Protein AF-A0A7J2R5R2-F1 (afdb_monomer)

Solvent-accessible surface area (backbone atoms only — not comparable to full-atom values): 4896 Å² total; per-residue (Å²): 129,78,71,79,46,65,71,58,49,52,53,43,52,49,54,50,48,54,53,50,53,60,48,65,65,48,80,54,59,85,53,36,59,58,50,45,50,49,58,42,41,76,72,68,39,51,66,58,38,57,76,67,42,70,86,70,54,76,56,80,78,38,77,88,37,49,67,60,51,51,50,53,50,51,54,50,47,66,70,70,68,107

Sequence (82 aa):
MNSNNPKYVEARKMMVQDTIDEIAKVQNFNDFYQTSFYQIAKFGLQLDARKEKLFGSDNWSDPQCKDELIERIRKFLVKHLK

pLDDT: mean 90.96, std 9.78, range [45.47, 97.56]

Mean predicted aligned error: 4.26 Å

Secondary structure (DSSP, 8-state):
--TT-HHHHHHHHHHHHHHHHHHHT---HHHHHHHHHHHHHHTT-HHHHHHTTTT-SGGGG-GGGHHHHHHHHHHHHHHH--

Structure (mmCIF, N/CA/C/O backbone):
data_AF-A0A7J2R5R2-F1
#
_entry.id   AF-A0A7J2R5R2-F1
#
loop_
_atom_site.group_PDB
_atom_site.id
_atom_site.type_symbol
_atom_site.label_atom_id
_atom_site.label_alt_id
_atom_site.label_comp_id
_atom_site.label_asym_id
_atom_site.label_entity_id
_atom_site.label_seq_id
_atom_site.pdbx_PDB_ins_code
_atom_site.Cartn_x
_atom_site.Cartn_y
_atom_site.Cartn_z
_atom_site.occupancy
_atom_site.B_iso_or_equiv
_atom_site.auth_seq_id
_atom_site.auth_comp_id
_atom_site.auth_asym_id
_atom_site.auth_atom_id
_atom_site.pdbx_PDB_model_num
ATOM 1 N N . MET A 1 1 ? 14.732 0.940 -21.332 1.00 49.19 1 MET A N 1
ATOM 2 C CA . MET A 1 1 ? 15.032 2.297 -20.820 1.00 49.19 1 MET A CA 1
ATOM 3 C C . MET A 1 1 ? 15.897 2.147 -19.582 1.00 49.19 1 MET A C 1
ATOM 5 O O . MET A 1 1 ? 15.607 1.275 -18.776 1.00 49.19 1 MET A O 1
ATOM 9 N N . ASN A 1 2 ? 16.979 2.916 -19.459 1.00 45.47 2 ASN A N 1
ATOM 10 C CA . ASN A 1 2 ? 17.891 2.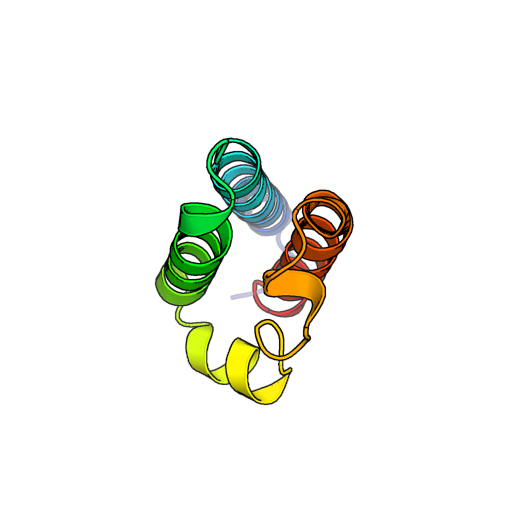806 -18.320 1.00 45.47 2 ASN A CA 1
ATOM 11 C C . ASN A 1 2 ? 17.201 3.405 -17.080 1.00 45.47 2 ASN A C 1
ATOM 13 O O . ASN A 1 2 ? 17.054 4.624 -16.989 1.00 45.47 2 ASN A O 1
ATOM 17 N N . SER A 1 3 ? 16.718 2.556 -16.166 1.00 59.47 3 SER A N 1
ATOM 18 C CA . SER A 1 3 ? 15.919 2.962 -14.997 1.00 59.47 3 SER A CA 1
ATOM 19 C C . SER A 1 3 ? 16.693 3.841 -14.006 1.00 59.47 3 SER A C 1
ATOM 21 O O . SER A 1 3 ? 16.089 4.399 -13.096 1.00 59.47 3 SER A O 1
ATOM 23 N N . ASN A 1 4 ? 17.998 4.031 -14.210 1.00 67.06 4 ASN A N 1
ATOM 24 C CA . ASN A 1 4 ? 18.890 4.803 -13.346 1.00 67.06 4 ASN A CA 1
ATOM 25 C C . ASN A 1 4 ? 19.001 6.293 -13.711 1.00 67.06 4 ASN A C 1
ATOM 27 O O . ASN A 1 4 ? 19.784 7.010 -13.094 1.00 67.06 4 ASN A O 1
ATOM 31 N N . ASN A 1 5 ? 18.257 6.787 -14.709 1.00 75.75 5 ASN A N 1
ATOM 32 C CA . ASN A 1 5 ? 18.251 8.222 -14.998 1.00 75.75 5 ASN A CA 1
ATOM 33 C C . ASN A 1 5 ? 17.599 8.993 -13.818 1.00 75.75 5 ASN A C 1
ATOM 35 O O . ASN A 1 5 ? 16.444 8.702 -13.484 1.00 75.75 5 ASN A O 1
ATOM 39 N N . PRO A 1 6 ? 18.292 9.983 -13.212 1.00 79.69 6 PRO A N 1
ATOM 40 C CA . PRO A 1 6 ? 17.840 10.689 -12.008 1.00 79.69 6 PRO A CA 1
ATOM 41 C C . PRO A 1 6 ? 16.426 11.268 -12.102 1.00 79.69 6 PRO A C 1
ATOM 43 O O . PRO A 1 6 ? 15.676 11.219 -11.133 1.00 79.69 6 PRO A O 1
ATOM 46 N N . LYS A 1 7 ? 16.012 11.747 -13.282 1.00 78.69 7 LYS A N 1
ATOM 47 C CA . LYS A 1 7 ? 14.666 12.304 -13.487 1.00 78.69 7 LYS A CA 1
ATOM 48 C C . LYS A 1 7 ? 13.565 11.265 -13.251 1.00 78.69 7 LYS A C 1
ATOM 50 O O . LYS A 1 7 ? 12.533 11.586 -12.671 1.00 78.69 7 LYS A O 1
ATOM 55 N N . TYR A 1 8 ? 13.787 10.023 -13.679 1.00 81.88 8 TYR A N 1
ATOM 56 C CA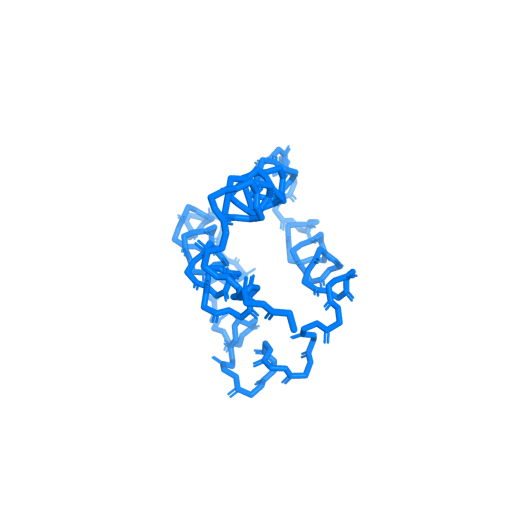 . TYR A 1 8 ? 12.831 8.934 -13.468 1.00 81.88 8 TYR A CA 1
ATOM 57 C C . TYR A 1 8 ? 12.861 8.444 -12.019 1.00 81.88 8 TYR A C 1
ATOM 59 O O . TYR A 1 8 ? 11.819 8.095 -11.477 1.00 81.88 8 TYR A O 1
ATOM 67 N N . VAL A 1 9 ? 14.027 8.479 -11.363 1.00 83.25 9 VAL A N 1
ATOM 68 C CA . VAL A 1 9 ? 14.155 8.173 -9.928 1.00 83.25 9 VAL A CA 1
ATOM 69 C C . VAL A 1 9 ? 13.317 9.130 -9.088 1.00 83.25 9 VAL A C 1
ATOM 71 O O . VAL A 1 9 ? 12.543 8.672 -8.251 1.00 83.25 9 VAL A O 1
ATOM 74 N N . GLU A 1 10 ? 13.428 10.433 -9.332 1.00 85.38 10 GLU A N 1
ATOM 75 C CA . GLU A 1 10 ? 12.681 11.438 -8.574 1.00 85.38 10 GLU A CA 1
ATOM 76 C C . GLU A 1 10 ? 11.179 11.387 -8.871 1.00 85.38 10 GLU A C 1
ATOM 78 O O . GLU A 1 10 ? 10.380 11.393 -7.938 1.00 85.38 10 GLU A O 1
ATOM 83 N N . ALA A 1 11 ? 10.779 11.216 -10.136 1.00 86.44 11 ALA A N 1
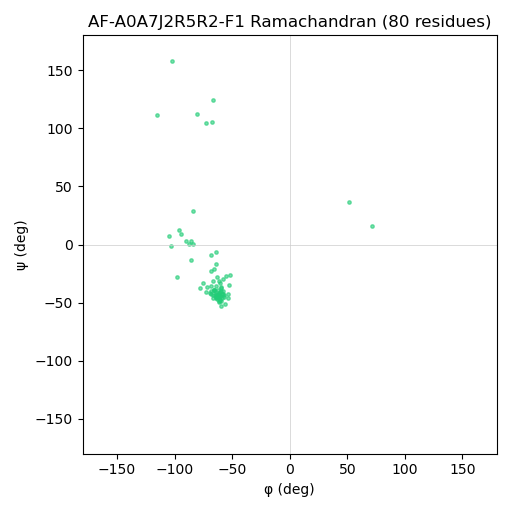ATOM 84 C CA . ALA A 1 11 ? 9.367 11.044 -10.488 1.00 86.44 11 ALA A CA 1
ATOM 85 C C . ALA A 1 11 ? 8.731 9.836 -9.773 1.00 86.44 11 ALA A C 1
ATOM 87 O O . ALA A 1 11 ? 7.612 9.928 -9.276 1.00 86.44 11 ALA A O 1
ATOM 88 N N . ARG A 1 12 ? 9.458 8.718 -9.651 1.00 85.62 12 ARG A N 1
ATOM 89 C CA . ARG A 1 12 ? 8.989 7.544 -8.900 1.00 85.62 12 ARG A CA 1
ATOM 90 C C . ARG A 1 12 ? 8.866 7.809 -7.407 1.00 85.62 12 ARG A C 1
ATOM 92 O O . ARG A 1 12 ? 7.881 7.398 -6.805 1.00 85.62 12 ARG A O 1
ATOM 99 N N . LYS A 1 13 ? 9.849 8.483 -6.800 1.00 89.00 13 LYS A N 1
ATOM 100 C CA . LYS A 1 13 ? 9.777 8.852 -5.378 1.00 89.00 13 LYS A CA 1
ATOM 101 C C . LYS A 1 13 ? 8.551 9.719 -5.099 1.00 89.00 13 LYS A C 1
ATOM 103 O O . LYS A 1 13 ? 7.865 9.458 -4.117 1.00 89.00 13 LYS A O 1
ATOM 108 N N . MET A 1 14 ? 8.258 10.680 -5.979 1.00 91.94 14 MET A N 1
ATOM 109 C CA . MET A 1 14 ? 7.048 11.504 -5.890 1.00 91.94 14 MET A CA 1
ATOM 110 C C . MET A 1 14 ? 5.789 10.640 -5.988 1.00 91.94 14 MET A C 1
ATOM 112 O O . MET A 1 14 ? 4.969 10.695 -5.086 1.00 91.94 14 MET A O 1
ATOM 116 N N . MET A 1 15 ? 5.686 9.745 -6.978 1.00 92.62 15 MET A N 1
ATOM 117 C CA . MET A 1 15 ? 4.526 8.847 -7.111 1.00 92.62 15 MET A CA 1
ATOM 118 C C . MET A 1 15 ? 4.295 7.966 -5.875 1.00 92.62 15 MET A C 1
ATOM 120 O O . MET A 1 15 ? 3.155 7.784 -5.444 1.00 92.62 15 MET A O 1
ATOM 124 N N . VAL A 1 16 ? 5.365 7.409 -5.294 1.00 94.38 16 VAL A N 1
ATOM 125 C CA . VAL A 1 16 ? 5.268 6.630 -4.050 1.00 94.38 16 VAL A CA 1
ATOM 126 C C . VAL A 1 16 ? 4.772 7.516 -2.913 1.00 94.38 16 VAL A C 1
ATOM 128 O O . VAL A 1 16 ? 3.868 7.112 -2.187 1.00 94.38 16 VAL A O 1
ATOM 131 N N . GLN A 1 17 ? 5.347 8.709 -2.757 1.00 95.00 17 GLN A N 1
ATOM 132 C CA . GLN A 1 17 ? 4.967 9.626 -1.689 1.00 95.00 17 GLN A CA 1
ATOM 133 C C . GLN A 1 17 ? 3.510 10.088 -1.833 1.00 95.00 17 GLN A C 1
ATOM 135 O O . GLN A 1 17 ? 2.764 9.975 -0.867 1.00 95.00 17 GLN A O 1
ATOM 140 N N . ASP A 1 18 ? 3.080 10.474 -3.036 1.00 95.50 18 ASP A N 1
ATOM 141 C CA . ASP A 1 18 ? 1.699 10.874 -3.332 1.00 95.50 18 ASP A CA 1
ATOM 142 C C . ASP A 1 18 ? 0.710 9.757 -2.976 1.00 95.50 18 ASP A C 1
ATOM 144 O O . ASP A 1 18 ? -0.312 9.991 -2.330 1.00 95.50 18 ASP A O 1
ATOM 148 N N . THR A 1 19 ? 1.049 8.512 -3.323 1.00 95.69 19 THR A N 1
ATOM 149 C CA . THR A 1 19 ? 0.228 7.341 -2.988 1.00 95.69 19 THR A CA 1
ATOM 150 C C . THR A 1 19 ? 0.102 7.153 -1.477 1.00 95.69 19 THR A C 1
ATOM 152 O O . THR A 1 19 ? -0.988 6.894 -0.963 1.00 95.69 19 THR A O 1
ATOM 155 N N . ILE A 1 20 ? 1.216 7.270 -0.753 1.00 97.00 20 ILE A N 1
ATOM 156 C CA . ILE A 1 20 ? 1.226 7.143 0.705 1.00 97.00 20 ILE A CA 1
ATOM 157 C C . ILE A 1 20 ? 0.426 8.270 1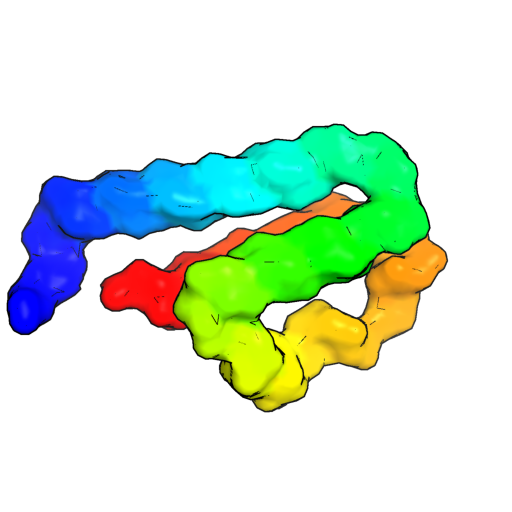.354 1.00 97.00 20 ILE A C 1
ATOM 159 O O . ILE A 1 20 ? -0.340 8.004 2.278 1.00 97.00 20 ILE A O 1
ATOM 163 N N . ASP A 1 21 ? 0.534 9.492 0.843 1.00 96.44 21 ASP A N 1
ATOM 164 C CA . ASP A 1 21 ? -0.214 10.638 1.352 1.00 96.44 21 ASP A CA 1
ATOM 165 C C . ASP A 1 21 ? -1.722 10.471 1.127 1.00 96.44 21 ASP A C 1
ATOM 167 O O . ASP A 1 21 ? -2.515 10.793 2.013 1.00 96.44 21 ASP A O 1
ATOM 171 N N . GLU A 1 22 ? -2.144 9.934 -0.022 1.00 95.50 22 GLU A N 1
ATOM 172 C CA . GLU A 1 22 ? -3.549 9.599 -0.283 1.00 95.50 22 GLU A CA 1
ATOM 173 C C . GLU A 1 22 ? -4.086 8.550 0.700 1.00 95.50 22 GLU A C 1
ATOM 175 O O . GLU A 1 22 ? -5.183 8.712 1.235 1.00 95.50 22 GLU A O 1
ATOM 180 N N . ILE A 1 23 ? -3.307 7.506 0.986 1.00 95.31 23 ILE A N 1
ATOM 181 C CA . ILE A 1 23 ? -3.684 6.448 1.934 1.00 95.31 23 ILE A CA 1
ATOM 182 C C . ILE A 1 23 ? -3.715 6.979 3.376 1.00 95.31 23 ILE A C 1
ATOM 184 O O . ILE A 1 23 ? -4.641 6.684 4.135 1.00 95.31 23 ILE A O 1
ATOM 188 N N . ALA A 1 24 ? -2.732 7.792 3.767 1.00 94.75 24 ALA A N 1
ATOM 189 C CA . ALA A 1 24 ? -2.618 8.331 5.120 1.00 94.75 24 ALA A CA 1
ATOM 190 C C . ALA A 1 24 ? -3.796 9.251 5.485 1.00 94.75 24 ALA A C 1
ATOM 192 O O . ALA A 1 24 ? -4.281 9.206 6.622 1.00 94.75 24 ALA A O 1
ATOM 193 N N . LYS A 1 25 ? -4.305 10.020 4.508 1.0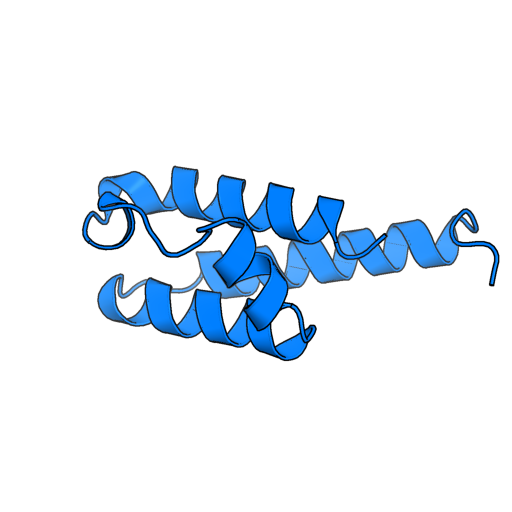0 95.19 25 LYS A N 1
ATOM 194 C CA . LYS A 1 25 ? -5.454 10.933 4.658 1.00 95.19 25 LYS A CA 1
ATOM 195 C C . LYS A 1 25 ? -6.773 10.233 4.994 1.00 95.19 25 LYS A C 1
ATOM 197 O O . LYS A 1 25 ? -7.700 10.899 5.451 1.00 95.19 25 LYS A O 1
ATOM 202 N N . VAL A 1 26 ? -6.881 8.919 4.797 1.00 94.44 26 VAL A N 1
ATOM 203 C CA . VAL A 1 26 ? -8.107 8.166 5.093 1.00 94.44 26 VAL A CA 1
ATOM 204 C C . VAL A 1 26 ? -8.355 8.141 6.603 1.00 94.44 26 VAL A C 1
ATOM 206 O O . VAL A 1 26 ? -7.670 7.438 7.344 1.00 94.44 26 VAL A O 1
ATOM 209 N N . GLN A 1 27 ? -9.322 8.924 7.078 1.00 89.81 27 GLN A N 1
ATOM 210 C CA . GLN A 1 27 ? -9.645 9.004 8.509 1.00 89.81 27 GLN A CA 1
ATOM 211 C C . GLN A 1 27 ? -10.467 7.807 8.996 1.00 89.81 27 GLN A C 1
ATOM 213 O O . GLN A 1 27 ? -10.247 7.318 10.100 1.00 89.81 27 GLN A O 1
ATOM 218 N N . ASN A 1 28 ? -11.388 7.316 8.166 1.00 91.88 28 ASN A N 1
ATOM 219 C CA . ASN A 1 28 ? -12.197 6.149 8.485 1.00 91.88 28 ASN A CA 1
ATOM 220 C C . ASN A 1 28 ? -11.408 4.864 8.214 1.00 91.88 28 ASN A C 1
ATOM 222 O O . ASN A 1 28 ? -11.133 4.522 7.066 1.00 91.88 28 ASN A O 1
ATOM 226 N N . PHE A 1 29 ? -11.063 4.132 9.271 1.00 89.50 29 PHE A N 1
ATOM 227 C CA . PHE A 1 29 ? -10.268 2.914 9.140 1.00 89.50 29 PHE A CA 1
ATOM 228 C C . PHE A 1 29 ? -10.970 1.818 8.323 1.00 89.50 29 PHE A C 1
ATOM 230 O O . PHE A 1 29 ? -10.302 1.065 7.620 1.00 89.50 29 PHE A O 1
ATOM 237 N N . ASN A 1 30 ? -12.306 1.780 8.309 1.00 87.12 30 ASN A N 1
ATOM 238 C CA . ASN A 1 30 ? -13.044 0.831 7.469 1.00 87.12 30 ASN A CA 1
ATOM 239 C C . ASN A 1 30 ? -12.755 1.043 5.971 1.00 87.12 30 ASN A C 1
ATOM 241 O O . ASN A 1 30 ? -12.695 0.081 5.208 1.00 87.12 30 ASN A O 1
ATOM 245 N N . ASP A 1 31 ? -12.491 2.288 5.566 1.00 94.00 31 ASP A N 1
ATOM 246 C CA . ASP A 1 31 ? -12.175 2.643 4.180 1.00 94.00 31 ASP A CA 1
ATOM 247 C C . ASP A 1 31 ? -10.675 2.485 3.868 1.00 94.00 31 ASP A C 1
ATOM 249 O O . ASP A 1 31 ? -10.266 2.498 2.702 1.00 94.00 31 ASP A O 1
ATOM 253 N N . PHE A 1 32 ? -9.830 2.330 4.896 1.00 95.50 32 PHE A N 1
ATOM 254 C CA . PHE A 1 32 ? -8.372 2.275 4.768 1.00 95.50 32 PHE A CA 1
ATOM 255 C C . PHE A 1 32 ? -7.910 1.060 3.963 1.00 95.50 32 PHE A C 1
ATOM 257 O O . PHE A 1 32 ? -7.082 1.202 3.058 1.00 95.50 32 PHE A O 1
ATOM 264 N N . TYR A 1 33 ? -8.475 -0.120 4.239 1.00 95.06 33 TYR A N 1
ATOM 265 C CA . TYR A 1 33 ? -8.165 -1.344 3.497 1.00 95.06 33 TYR A CA 1
ATOM 266 C C . TYR A 1 33 ? -8.491 -1.187 2.010 1.00 95.06 33 TYR A C 1
ATOM 268 O O . TYR A 1 33 ? -7.638 -1.405 1.147 1.00 95.06 33 TYR A O 1
ATOM 276 N N . GLN A 1 34 ? -9.722 -0.767 1.710 1.00 95.12 34 GLN A N 1
ATOM 277 C CA . GLN A 1 34 ? -10.212 -0.652 0.342 1.00 95.12 34 GLN A CA 1
ATOM 278 C C . GLN A 1 34 ? -9.434 0.413 -0.438 1.00 95.12 34 GLN A C 1
ATOM 280 O O . GLN A 1 34 ? -9.005 0.159 -1.565 1.00 95.12 34 GLN A O 1
ATOM 285 N N . THR A 1 35 ? -9.175 1.568 0.180 1.00 96.38 35 THR A N 1
ATOM 286 C CA . THR A 1 35 ? -8.364 2.631 -0.427 1.00 96.38 35 THR A CA 1
ATOM 287 C C . THR A 1 35 ? -6.950 2.143 -0.722 1.00 96.38 35 THR A C 1
ATOM 289 O O . THR A 1 35 ? -6.470 2.304 -1.843 1.00 96.38 35 THR A O 1
ATOM 292 N N . SER A 1 36 ? -6.303 1.481 0.241 1.00 96.94 36 SER A N 1
ATOM 293 C CA . SER A 1 36 ? -4.962 0.918 0.063 1.00 96.94 36 SER A CA 1
ATOM 294 C C . SER A 1 36 ? -4.924 -0.097 -1.080 1.00 96.94 36 SER A C 1
ATOM 296 O O . SER A 1 36 ? -4.050 -0.025 -1.943 1.00 96.94 36 SER A O 1
ATOM 298 N N . PHE A 1 37 ? -5.899 -1.008 -1.141 1.00 96.38 37 PHE A N 1
ATOM 299 C CA . PHE A 1 37 ? -6.002 -1.988 -2.219 1.00 96.38 37 PHE A CA 1
ATOM 300 C C . PHE A 1 37 ? -6.155 -1.321 -3.590 1.00 96.38 37 PHE A C 1
ATOM 302 O O . PHE A 1 37 ? -5.452 -1.689 -4.533 1.00 96.38 37 PHE A O 1
ATOM 309 N N . TYR A 1 38 ? -7.021 -0.312 -3.710 1.00 96.56 38 TYR A N 1
ATOM 310 C CA . TYR A 1 38 ? -7.214 0.393 -4.975 1.00 96.56 38 TYR A CA 1
ATOM 311 C C . TYR A 1 38 ? -5.981 1.163 -5.420 1.00 96.56 38 TYR A C 1
ATOM 313 O O . TYR A 1 38 ? -5.656 1.127 -6.605 1.00 96.56 38 TYR A O 1
ATOM 321 N N . GLN A 1 39 ? -5.262 1.805 -4.501 1.00 96.94 39 GLN A N 1
ATOM 322 C CA . GLN A 1 39 ? -4.007 2.464 -4.848 1.00 96.94 39 GLN A CA 1
ATOM 323 C C . GLN A 1 39 ? -2.978 1.475 -5.396 1.00 96.94 39 GLN A C 1
ATOM 325 O O . GLN A 1 39 ? -2.389 1.718 -6.444 1.00 96.94 39 GLN A O 1
ATOM 330 N N . ILE A 1 40 ? -2.827 0.311 -4.761 1.00 97.25 40 ILE A N 1
ATOM 331 C CA . ILE A 1 40 ? -1.959 -0.755 -5.276 1.00 97.25 40 ILE A CA 1
ATOM 332 C C . ILE A 1 40 ? -2.425 -1.248 -6.657 1.00 97.25 40 ILE A C 1
ATOM 334 O O . ILE A 1 40 ? -1.604 -1.450 -7.555 1.00 97.25 40 ILE A O 1
ATOM 338 N N . ALA A 1 41 ? -3.733 -1.418 -6.853 1.00 95.81 41 ALA A N 1
ATOM 339 C CA . ALA A 1 41 ? -4.300 -1.881 -8.117 1.00 95.81 41 ALA A CA 1
ATOM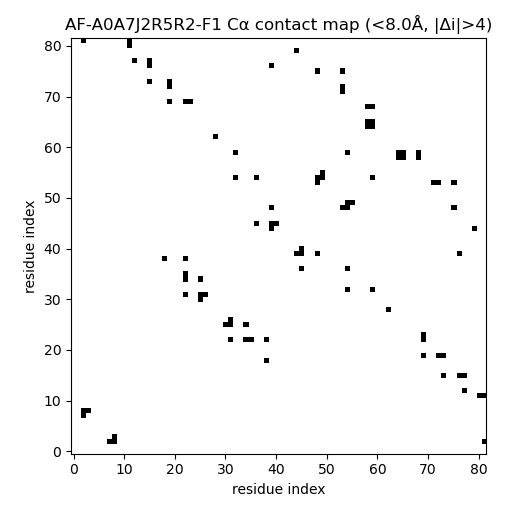 340 C C . ALA A 1 41 ? -4.127 -0.872 -9.267 1.00 95.81 41 ALA A C 1
ATOM 342 O O . ALA A 1 41 ? -3.935 -1.296 -10.405 1.00 95.81 41 ALA A O 1
ATOM 343 N N . LYS A 1 42 ? -4.123 0.444 -8.998 1.00 95.38 42 LYS A N 1
ATOM 344 C CA . LYS A 1 42 ? -3.837 1.480 -10.014 1.00 95.38 42 LYS A CA 1
ATOM 345 C C . LYS A 1 42 ? -2.461 1.304 -10.664 1.00 95.38 42 LYS A C 1
ATOM 347 O O . LYS A 1 42 ? -2.296 1.643 -11.832 1.00 95.38 42 LYS A O 1
ATOM 352 N N . PHE A 1 43 ? -1.497 0.738 -9.939 1.00 94.31 43 PHE A N 1
ATOM 353 C CA . PHE A 1 43 ? -0.168 0.411 -10.464 1.00 94.31 43 PHE A CA 1
ATOM 354 C C . PHE A 1 43 ? -0.086 -0.976 -11.120 1.00 94.31 43 PHE A C 1
ATOM 356 O O . PHE A 1 43 ? 0.987 -1.381 -11.559 1.00 94.31 43 PHE A O 1
ATOM 363 N N . GLY A 1 44 ? -1.186 -1.734 -11.173 1.00 95.75 44 GLY A N 1
ATOM 364 C CA . GLY A 1 44 ? -1.194 -3.110 -11.676 1.00 95.75 44 GLY A CA 1
ATOM 365 C C . GLY A 1 44 ? -0.513 -4.120 -10.743 1.00 95.75 44 GLY A C 1
ATOM 366 O O . GLY A 1 44 ? -0.201 -5.230 -11.168 1.00 95.75 44 GLY A O 1
ATOM 367 N N . LEU A 1 45 ? -0.282 -3.760 -9.474 1.00 97.00 45 LEU A N 1
ATOM 368 C CA . LEU A 1 45 ? 0.503 -4.550 -8.518 1.00 97.00 45 LEU A CA 1
ATOM 369 C C . LEU A 1 45 ? -0.342 -5.486 -7.635 1.00 97.00 45 LEU A C 1
ATOM 371 O O . LEU A 1 45 ? 0.170 -6.088 -6.691 1.00 97.00 45 LEU A O 1
ATOM 375 N N . GLN A 1 46 ? -1.638 -5.650 -7.916 1.00 95.75 46 GLN A N 1
ATOM 376 C CA . GLN A 1 46 ? -2.553 -6.454 -7.095 1.00 95.75 46 GLN A CA 1
ATOM 377 C C . GLN A 1 46 ? -2.143 -7.934 -6.997 1.00 95.75 46 GLN A C 1
ATOM 379 O O . GLN A 1 46 ? -2.338 -8.567 -5.957 1.00 95.75 46 GLN A O 1
ATOM 384 N N . LEU A 1 47 ? -1.551 -8.497 -8.058 1.00 96.69 47 LEU A N 1
ATOM 385 C CA . LEU A 1 47 ? -1.086 -9.887 -8.050 1.00 96.69 47 LEU A CA 1
ATOM 386 C C . LEU A 1 47 ? 0.167 -10.056 -7.190 1.00 96.69 47 LEU A C 1
ATOM 388 O O . LEU A 1 47 ? 0.262 -11.027 -6.440 1.00 96.69 47 LEU A O 1
ATOM 392 N N . ASP A 1 48 ? 1.103 -9.111 -7.250 1.00 97.56 48 ASP A N 1
ATOM 393 C CA . ASP A 1 48 ? 2.320 -9.158 -6.439 1.00 97.56 48 ASP A CA 1
ATOM 394 C C . ASP A 1 48 ? 2.023 -8.865 -4.966 1.00 97.56 48 ASP A C 1
ATOM 396 O O . ASP A 1 48 ? 2.525 -9.566 -4.089 1.00 97.56 48 ASP A O 1
ATOM 400 N N . ALA A 1 49 ? 1.092 -7.951 -4.681 1.00 96.88 49 ALA A N 1
ATOM 401 C CA . ALA A 1 49 ? 0.591 -7.717 -3.329 1.00 96.88 49 ALA A CA 1
ATOM 402 C C . ALA A 1 49 ? -0.059 -8.973 -2.728 1.00 96.88 49 ALA A C 1
ATOM 404 O O . ALA A 1 49 ? 0.126 -9.264 -1.544 1.00 96.88 49 ALA A O 1
ATOM 405 N N . ARG A 1 50 ? -0.777 -9.758 -3.546 1.00 95.31 50 ARG A N 1
ATOM 406 C CA . ARG A 1 50 ? -1.334 -11.052 -3.129 1.00 95.31 50 ARG A CA 1
ATOM 407 C C . ARG A 1 50 ? -0.237 -12.079 -2.845 1.00 95.31 50 ARG A C 1
ATOM 409 O O . ARG A 1 50 ? -0.299 -12.739 -1.811 1.00 95.31 50 ARG A O 1
ATOM 416 N N . LYS A 1 51 ? 0.762 -12.209 -3.727 1.00 96.81 51 LYS A N 1
ATOM 417 C CA . LYS A 1 51 ? 1.902 -13.129 -3.530 1.00 96.81 51 LYS A CA 1
ATOM 418 C C . LYS A 1 51 ? 2.678 -12.805 -2.251 1.00 96.81 51 LYS A C 1
ATOM 420 O O . LYS A 1 51 ? 3.057 -13.716 -1.523 1.00 96.81 51 LYS A O 1
ATOM 425 N N . GLU A 1 52 ? 2.867 -11.521 -1.959 1.00 96.12 52 GLU A N 1
ATOM 426 C CA . GLU A 1 52 ? 3.582 -11.042 -0.767 1.00 96.12 52 GLU A CA 1
ATOM 427 C C . GLU A 1 52 ? 2.700 -10.927 0.480 1.00 96.12 52 GLU A C 1
ATOM 429 O O . GLU A 1 52 ? 3.174 -10.498 1.530 1.00 96.12 52 GLU A O 1
ATOM 434 N N . LYS A 1 53 ? 1.421 -11.319 0.388 1.00 95.69 53 LYS A N 1
ATOM 435 C CA . LYS A 1 53 ? 0.445 -11.244 1.485 1.00 95.69 53 LYS A CA 1
ATOM 436 C C . LYS A 1 53 ? 0.378 -9.849 2.126 1.00 95.69 53 LYS A C 1
ATOM 438 O O . LYS A 1 53 ? 0.183 -9.731 3.336 1.00 95.69 53 LYS A O 1
ATOM 443 N N . LEU A 1 54 ? 0.507 -8.788 1.321 1.00 96.19 54 LEU A N 1
ATOM 444 C CA . LEU A 1 54 ? 0.477 -7.398 1.798 1.00 96.19 54 LEU A CA 1
ATOM 445 C C . LEU A 1 54 ? -0.794 -7.119 2.618 1.00 96.19 54 LEU A C 1
ATOM 447 O O . LEU A 1 54 ? -0.725 -6.546 3.701 1.00 96.19 54 LEU A O 1
ATOM 451 N N . PHE A 1 55 ? -1.927 -7.625 2.128 1.00 94.44 55 PHE A N 1
ATOM 452 C CA . PHE A 1 55 ? -3.262 -7.471 2.713 1.00 94.44 55 PHE A CA 1
ATOM 453 C C . PHE A 1 55 ? -3.705 -8.644 3.605 1.00 94.44 55 PHE A C 1
ATOM 455 O O . PHE A 1 55 ? -4.889 -8.780 3.890 1.00 94.44 55 PHE A O 1
ATOM 462 N N . GLY A 1 56 ? -2.789 -9.544 3.975 1.00 89.50 56 GLY A N 1
ATOM 463 C CA . GLY A 1 56 ? -3.133 -10.843 4.564 1.00 89.50 56 GLY A CA 1
ATOM 464 C C . GLY A 1 56 ? -2.914 -10.990 6.070 1.00 89.50 56 GLY A C 1
ATOM 465 O O . GLY A 1 56 ? -2.986 -12.120 6.539 1.00 89.50 56 GLY A O 1
ATOM 466 N N . SER A 1 57 ? -2.577 -9.925 6.809 1.00 87.50 57 SER A N 1
ATOM 467 C CA . SER A 1 57 ? -2.419 -9.998 8.275 1.00 87.50 57 SER A CA 1
ATOM 468 C C . SER A 1 57 ? -3.619 -9.426 9.027 1.00 87.50 57 SER A C 1
ATOM 470 O O . SER A 1 57 ? -4.336 -8.574 8.508 1.00 87.50 57 SER A O 1
ATOM 472 N N . ASP A 1 58 ? -3.781 -9.838 10.282 1.00 85.38 58 ASP A N 1
ATOM 473 C CA . ASP A 1 58 ? -4.888 -9.396 11.142 1.00 85.38 58 ASP A CA 1
ATOM 474 C C . ASP A 1 58 ? -4.829 -7.893 11.473 1.00 85.38 58 ASP A C 1
ATOM 476 O O . ASP A 1 58 ? -5.860 -7.275 11.727 1.00 85.38 58 ASP A O 1
ATOM 480 N N . ASN A 1 59 ? -3.646 -7.276 11.351 1.00 91.94 59 ASN A N 1
ATOM 481 C CA . ASN A 1 59 ? -3.403 -5.838 11.530 1.00 91.94 59 ASN A CA 1
ATOM 482 C C . ASN A 1 59 ? -4.354 -4.953 10.701 1.00 91.94 59 ASN A C 1
ATOM 484 O O . ASN A 1 59 ? -4.630 -3.824 11.087 1.00 91.94 59 ASN A O 1
ATOM 488 N N . TR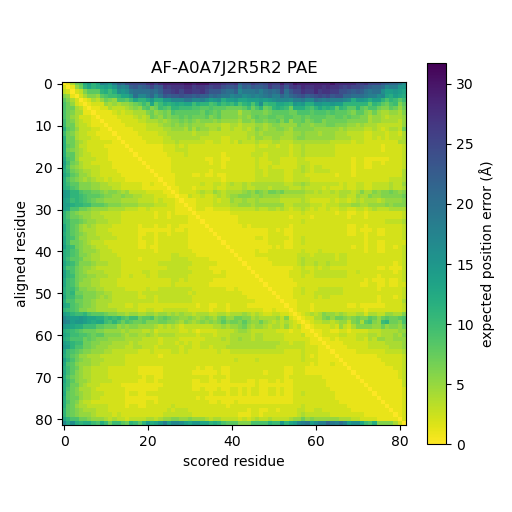P A 1 60 ? -4.885 -5.445 9.574 1.00 92.38 60 TRP A N 1
ATOM 489 C CA . TRP A 1 60 ? -5.852 -4.709 8.744 1.00 92.38 60 TRP A CA 1
ATOM 490 C C . TRP A 1 60 ? -7.226 -4.514 9.396 1.00 92.38 60 TRP A C 1
ATOM 492 O O . TRP A 1 60 ? -8.040 -3.766 8.861 1.00 92.38 60 TRP A O 1
ATOM 502 N N . SER A 1 61 ? -7.473 -5.164 10.534 1.00 89.75 61 SER A N 1
ATOM 503 C CA . SER A 1 61 ? -8.674 -4.983 11.355 1.00 89.75 61 SER A CA 1
ATOM 504 C C . SER A 1 61 ? -8.418 -4.131 12.606 1.00 89.75 61 SER A C 1
ATOM 506 O O . SER A 1 61 ? -9.356 -3.879 13.357 1.00 89.75 61 SER A O 1
ATOM 508 N N . ASP A 1 62 ? -7.178 -3.677 12.831 1.00 92.69 62 ASP A N 1
ATOM 509 C CA . ASP A 1 62 ? -6.784 -2.888 14.000 1.00 92.69 62 ASP A CA 1
ATOM 510 C C . ASP A 1 62 ? -6.333 -1.467 13.598 1.00 92.69 62 ASP A C 1
ATOM 512 O O . ASP A 1 62 ? -5.258 -1.296 13.010 1.00 92.69 62 ASP A O 1
ATOM 516 N N . PRO A 1 63 ? -7.107 -0.418 13.944 1.00 91.56 63 PRO A N 1
ATOM 517 C CA . PRO A 1 63 ? -6.729 0.971 13.698 1.00 91.56 63 PRO A CA 1
ATOM 518 C C . PRO A 1 63 ? -5.374 1.378 14.288 1.00 91.56 63 PRO A C 1
ATOM 520 O O . PRO A 1 63 ? -4.727 2.274 13.743 1.00 91.56 63 PRO A O 1
ATOM 523 N N . GLN A 1 64 ? -4.921 0.737 15.371 1.00 93.94 64 GLN A N 1
ATOM 524 C CA . GLN A 1 64 ? -3.625 1.031 15.994 1.00 93.94 64 GLN A CA 1
ATOM 525 C C . GLN A 1 64 ? -2.449 0.611 15.106 1.00 93.94 64 GLN A C 1
ATOM 527 O O . GLN A 1 64 ? -1.365 1.184 15.199 1.00 93.94 64 GLN A O 1
ATOM 532 N N . CYS A 1 65 ? -2.664 -0.333 14.188 1.00 94.44 65 CYS A N 1
ATOM 533 C CA . CYS A 1 65 ? -1.650 -0.783 13.243 1.00 94.44 65 CYS A CA 1
ATOM 534 C C . CYS A 1 65 ? -1.538 0.102 11.992 1.00 94.44 65 CYS A C 1
ATOM 536 O O . CYS A 1 65 ? -0.728 -0.202 11.114 1.00 94.44 65 CYS A O 1
ATOM 538 N N . LYS A 1 66 ? -2.328 1.179 11.862 1.00 94.12 66 LYS A N 1
ATOM 539 C CA . LYS A 1 66 ? -2.393 1.983 10.629 1.00 94.12 66 LYS A CA 1
ATOM 540 C C . LYS A 1 66 ? -1.016 2.469 10.158 1.00 94.12 66 LYS A C 1
ATOM 542 O O . LYS A 1 66 ? -0.696 2.310 8.981 1.00 94.12 66 LYS A O 1
ATOM 547 N N . ASP A 1 67 ? -0.186 2.999 11.054 1.00 94.25 67 ASP A N 1
ATOM 548 C CA . ASP A 1 67 ? 1.148 3.506 10.696 1.00 94.25 67 ASP A CA 1
ATOM 549 C C . ASP A 1 67 ? 2.092 2.385 10.232 1.00 94.25 67 ASP A C 1
ATOM 551 O O . ASP A 1 67 ? 2.829 2.540 9.255 1.00 94.25 67 ASP A O 1
ATOM 555 N N . GLU A 1 68 ? 2.023 1.215 10.874 1.00 95.19 68 GLU A N 1
ATOM 556 C CA . GLU A 1 68 ? 2.780 0.027 10.466 1.00 95.19 68 GLU A CA 1
ATOM 557 C C . GLU A 1 68 ? 2.358 -0.445 9.066 1.00 95.19 68 GLU A C 1
ATOM 559 O O . GLU A 1 68 ? 3.199 -0.759 8.218 1.00 95.19 68 GLU A O 1
ATOM 564 N N . LEU A 1 69 ? 1.049 -0.467 8.799 1.00 96.50 69 LEU A N 1
ATOM 565 C CA . LEU A 1 69 ? 0.499 -0.837 7.498 1.00 96.50 69 LEU A CA 1
ATOM 566 C C . LEU A 1 69 ? 0.926 0.148 6.406 1.00 96.50 69 LEU A C 1
ATOM 568 O O . LEU A 1 69 ? 1.345 -0.290 5.333 1.00 96.50 69 LEU A O 1
ATOM 572 N N . ILE A 1 70 ? 0.899 1.455 6.683 1.00 96.50 70 ILE A N 1
ATOM 573 C CA . ILE A 1 70 ? 1.403 2.489 5.766 1.00 96.50 70 ILE A CA 1
ATOM 574 C C . ILE A 1 70 ? 2.872 2.227 5.417 1.00 96.50 70 ILE A C 1
ATOM 576 O O . ILE A 1 70 ? 3.249 2.262 4.243 1.00 96.50 70 ILE A O 1
ATOM 580 N N . GLU A 1 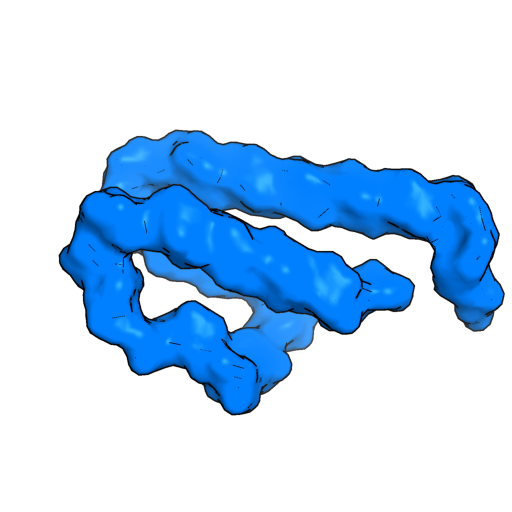71 ? 3.706 1.903 6.404 1.00 96.50 71 GLU A N 1
ATOM 581 C CA . GLU A 1 71 ? 5.123 1.634 6.159 1.00 96.50 71 GLU A CA 1
ATOM 582 C C . GLU A 1 71 ? 5.347 0.341 5.355 1.00 96.50 71 GLU A C 1
ATOM 584 O O . GLU A 1 71 ? 6.221 0.279 4.482 1.00 96.50 71 GLU A O 1
ATOM 589 N N . ARG A 1 72 ? 4.523 -0.692 5.571 1.00 96.38 72 ARG A N 1
ATOM 590 C CA . ARG A 1 72 ? 4.536 -1.909 4.739 1.00 96.38 72 ARG A CA 1
ATOM 591 C C . ARG A 1 72 ? 4.173 -1.605 3.285 1.00 96.38 72 ARG A C 1
ATOM 593 O O . ARG A 1 72 ? 4.853 -2.098 2.383 1.00 96.38 72 ARG A O 1
ATOM 600 N N . ILE A 1 73 ? 3.160 -0.769 3.050 1.00 96.81 73 ILE A N 1
ATOM 601 C CA . ILE A 1 73 ? 2.775 -0.313 1.704 1.00 96.81 73 ILE A CA 1
ATOM 602 C C . ILE A 1 73 ? 3.919 0.480 1.063 1.00 96.81 73 ILE A C 1
ATOM 604 O O . ILE A 1 73 ? 4.267 0.217 -0.089 1.00 96.81 73 ILE A O 1
ATOM 608 N N . ARG A 1 74 ? 4.561 1.395 1.805 1.00 96.44 74 ARG A N 1
ATOM 609 C CA . ARG A 1 74 ? 5.700 2.189 1.314 1.00 96.44 74 ARG A CA 1
ATOM 610 C C . ARG A 1 74 ? 6.826 1.283 0.819 1.00 96.44 74 ARG A C 1
ATOM 612 O O . ARG A 1 74 ? 7.278 1.425 -0.317 1.00 96.44 74 ARG A O 1
ATOM 619 N N . LYS A 1 75 ? 7.246 0.315 1.639 1.00 95.69 75 LYS A N 1
ATOM 620 C CA . LYS A 1 75 ? 8.294 -0.658 1.279 1.00 95.69 75 LYS A CA 1
ATOM 621 C C . LYS A 1 75 ? 7.913 -1.488 0.055 1.00 95.69 75 LYS A C 1
ATOM 623 O O . LYS A 1 75 ? 8.756 -1.710 -0.814 1.00 95.69 75 LYS A O 1
ATOM 628 N N . PHE A 1 76 ? 6.654 -1.915 -0.032 1.00 96.56 76 PHE A N 1
ATOM 629 C CA . PHE A 1 76 ? 6.141 -2.653 -1.182 1.00 96.56 76 PHE A CA 1
ATOM 630 C C . PHE A 1 76 ? 6.220 -1.823 -2.475 1.00 96.56 76 PHE A C 1
ATOM 632 O O . PHE A 1 76 ? 6.773 -2.290 -3.470 1.00 96.56 76 PHE A O 1
ATOM 639 N N . LEU A 1 77 ? 5.748 -0.574 -2.456 1.00 95.69 77 LEU A N 1
ATOM 640 C CA . LEU A 1 77 ? 5.771 0.309 -3.624 1.00 95.69 77 LEU A CA 1
ATOM 641 C C . LEU A 1 77 ? 7.202 0.613 -4.090 1.00 95.69 77 LEU A C 1
ATOM 643 O O . LEU A 1 77 ? 7.496 0.482 -5.276 1.00 95.69 77 LEU A O 1
ATOM 647 N N . VAL A 1 78 ? 8.118 0.931 -3.167 1.00 93.81 78 VAL A N 1
ATOM 648 C CA . VAL A 1 78 ? 9.541 1.168 -3.491 1.00 93.81 78 VAL A CA 1
ATOM 649 C C . VAL A 1 78 ? 10.194 -0.064 -4.127 1.00 93.81 78 VAL A C 1
ATOM 651 O O . VAL A 1 78 ? 11.034 0.064 -5.018 1.00 93.81 78 VAL A O 1
ATOM 654 N N . LYS A 1 79 ? 9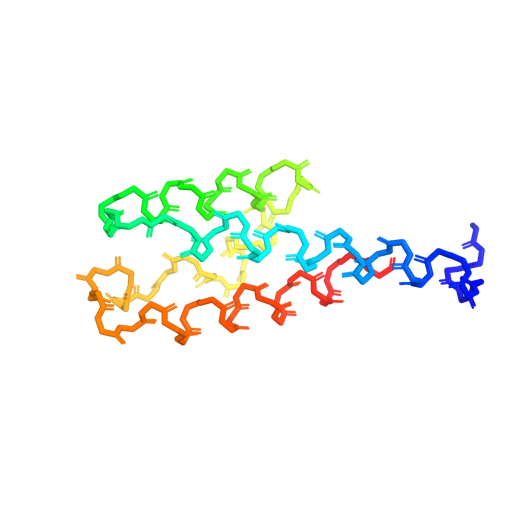.817 -1.270 -3.687 1.00 94.38 79 LYS A N 1
ATOM 655 C CA . LYS A 1 79 ? 10.353 -2.526 -4.222 1.00 94.38 79 LYS A CA 1
ATOM 656 C C . LYS A 1 79 ? 9.907 -2.793 -5.662 1.00 94.38 79 LYS A C 1
ATOM 658 O O . LYS A 1 79 ? 10.717 -3.306 -6.437 1.00 94.38 79 LYS A O 1
ATOM 663 N N . HIS A 1 80 ? 8.649 -2.497 -5.989 1.00 93.69 80 HIS A N 1
ATOM 664 C CA . HIS A 1 80 ? 8.018 -2.905 -7.252 1.00 93.69 80 HIS A CA 1
ATOM 665 C C . HIS A 1 80 ? 8.005 -1.830 -8.331 1.00 93.69 80 HIS A C 1
ATOM 667 O O . HIS A 1 80 ? 8.070 -2.163 -9.509 1.00 93.69 80 HIS A O 1
ATOM 673 N N . LEU A 1 81 ? 7.997 -0.551 -7.963 1.00 88.31 81 LEU A N 1
ATOM 674 C CA . LEU A 1 81 ? 7.986 0.552 -8.926 1.00 88.31 81 LEU A CA 1
ATOM 675 C C . LEU A 1 81 ? 9.388 0.936 -9.438 1.00 88.31 81 LEU A C 1
ATOM 677 O O . LEU A 1 81 ? 9.592 2.095 -9.767 1.00 88.31 81 LEU A O 1
ATOM 681 N N . LYS A 1 82 ? 10.359 0.012 -9.494 1.00 70.19 82 LYS A N 1
ATOM 682 C CA . LYS A 1 82 ? 11.769 0.292 -9.859 1.00 70.19 82 LYS A CA 1
ATOM 683 C C . LYS A 1 82 ? 11.966 0.964 -11.221 1.00 70.19 82 LYS A C 1
ATOM 685 O O . LYS A 1 82 ? 11.391 0.511 -12.228 1.00 70.19 82 LYS A O 1
#

Nearest PDB structures (foldseek):
  7d3u-assembly1_F  TM=3.316E-01  e=9.860E+00  Dietzia sp. DQ12-45-1b
  8pwn-assembly1_A  TM=3.287E-01  e=8.310E+00  Homo sapiens

Radius of gyration: 13.17 Å; Cα contacts (8 Å, |Δi|>4): 50; chains: 1; bounding box: 32×25×37 Å

Foldseek 3Di:
DPCPDVVNVVVLVVLLVVLLVQLVPPPDLVCSLVSLLVSCVVVVCNVVCVVVCLVPDPLSVPPVCSVVSSVSSSVVSVVPVD